Protein AF-A0A7J5EH58-F1 (afdb_monomer)

Radius of gyration: 28.72 Å; Cα contacts (8 Å, |Δi|>4): 2; chains: 1; bounding box: 45×22×88 Å

Foldseek 3Di:
DPPDPDDDPDPVRVVVVVVVVVVVVVVVVVVVVCVVVVVVVVVPPDDPPPPPPDDPDDDDD

Structure (mmCIF, N/CA/C/O backbone):
data_AF-A0A7J5EH58-F1
#
_entry.id   AF-A0A7J5EH58-F1
#
loop_
_atom_site.group_PDB
_atom_site.id
_atom_site.type_symbol
_atom_site.label_atom_id
_atom_site.label_alt_id
_atom_site.label_comp_id
_atom_site.label_asym_id
_atom_site.label_entity_id
_atom_site.label_seq_id
_atom_site.pdbx_PDB_ins_code
_atom_site.Cartn_x
_atom_site.Cartn_y
_atom_site.Cartn_z
_atom_site.occupancy
_atom_site.B_iso_or_equiv
_atom_site.auth_seq_id
_atom_site.auth_comp_id
_atom_site.auth_asym_id
_atom_site.auth_atom_id
_atom_site.pdbx_PDB_model_num
ATOM 1 N N . MET A 1 1 ? 4.520 12.444 12.979 1.00 47.31 1 MET A N 1
ATOM 2 C CA . MET A 1 1 ? 3.394 11.491 13.068 1.00 47.31 1 MET A CA 1
ATOM 3 C C . MET A 1 1 ? 3.354 10.974 14.490 1.00 47.31 1 MET A C 1
ATOM 5 O O . MET A 1 1 ? 4.388 10.554 14.987 1.00 47.31 1 MET A O 1
ATOM 9 N N . SER A 1 2 ? 2.220 11.139 15.165 1.00 46.72 2 SER A N 1
ATOM 10 C CA . SER A 1 2 ? 2.020 10.791 16.575 1.00 46.72 2 SER A CA 1
ATOM 11 C C . SER A 1 2 ? 2.431 9.332 16.834 1.00 46.72 2 SER A C 1
ATOM 13 O O . SER A 1 2 ? 1.779 8.416 16.345 1.00 46.72 2 SER A O 1
ATOM 15 N N . SER A 1 3 ? 3.549 9.121 17.532 1.00 60.41 3 SER A N 1
ATOM 16 C CA . SER A 1 3 ? 4.234 7.832 17.717 1.00 60.41 3 SER A CA 1
ATOM 17 C C . SER A 1 3 ? 3.643 6.994 18.856 1.00 60.41 3 SER A C 1
ATOM 19 O O . SER A 1 3 ? 4.376 6.353 19.608 1.00 60.41 3 SER A O 1
ATOM 21 N N . PHE A 1 4 ? 2.324 7.047 19.043 1.00 71.38 4 PHE A N 1
ATOM 22 C CA . PHE A 1 4 ? 1.672 6.245 20.074 1.00 71.38 4 PHE A CA 1
ATOM 23 C C . PHE A 1 4 ? 1.529 4.804 19.573 1.00 71.38 4 PHE A C 1
ATOM 25 O O . PHE A 1 4 ? 1.055 4.607 18.450 1.00 71.38 4 PHE A O 1
ATOM 32 N N . PRO A 1 5 ? 1.917 3.795 20.376 1.00 78.31 5 PRO A N 1
ATOM 33 C CA . PRO A 1 5 ? 1.687 2.399 20.036 1.00 78.31 5 PRO A CA 1
ATOM 34 C C . PRO A 1 5 ? 0.192 2.175 19.819 1.00 78.31 5 PRO A C 1
ATOM 36 O O . PRO A 1 5 ? -0.623 2.449 20.702 1.00 78.31 5 PRO A O 1
ATOM 39 N N . ARG A 1 6 ? -0.176 1.714 18.626 1.00 82.19 6 ARG A N 1
ATOM 40 C CA . ARG A 1 6 ? -1.569 1.425 18.294 1.00 82.19 6 ARG A CA 1
ATOM 41 C C . ARG A 1 6 ? -1.961 0.126 18.993 1.00 82.19 6 ARG A C 1
ATOM 43 O O . ARG A 1 6 ? -1.328 -0.905 18.779 1.00 82.19 6 ARG A O 1
ATOM 50 N N . VAL A 1 7 ? -2.959 0.190 19.871 1.00 88.19 7 VAL A N 1
ATOM 51 C CA . VAL A 1 7 ? -3.487 -0.989 20.566 1.00 88.19 7 VAL A CA 1
ATOM 52 C C . VAL A 1 7 ? -4.627 -1.551 19.730 1.00 88.19 7 VAL A C 1
ATOM 54 O O . VAL A 1 7 ? -5.661 -0.903 19.587 1.00 88.19 7 VAL A O 1
ATOM 57 N N . TYR A 1 8 ? -4.424 -2.742 19.174 1.00 90.94 8 TYR A N 1
ATOM 58 C CA . TYR A 1 8 ? -5.442 -3.452 18.406 1.00 90.94 8 TYR A CA 1
ATOM 59 C C . TYR A 1 8 ? -6.399 -4.181 19.348 1.00 90.94 8 TYR A C 1
ATOM 61 O O . TYR A 1 8 ? -5.970 -4.827 20.306 1.00 90.94 8 TYR A O 1
ATOM 69 N N . THR A 1 9 ? -7.697 -4.100 19.071 1.00 91.94 9 THR A N 1
ATOM 70 C CA . THR A 1 9 ? -8.735 -4.724 19.906 1.00 91.94 9 THR A CA 1
ATOM 71 C C . THR A 1 9 ? -9.038 -6.166 19.496 1.00 91.94 9 THR A C 1
ATOM 73 O O . THR A 1 9 ? -9.641 -6.916 20.262 1.00 91.94 9 THR A O 1
ATOM 76 N N . SER A 1 10 ? -8.600 -6.582 18.301 1.00 95.19 10 SER A N 1
ATOM 77 C CA . SER A 1 10 ? -8.733 -7.954 17.799 1.00 95.19 10 SER A CA 1
ATOM 78 C C . SER A 1 10 ? -7.657 -8.307 16.765 1.00 95.19 10 SER A C 1
ATOM 80 O O . SER A 1 10 ? -7.082 -7.427 16.122 1.00 95.19 10 SER A O 1
ATOM 82 N N . PHE A 1 11 ? -7.430 -9.609 16.548 1.00 93.06 11 PHE A N 1
ATOM 83 C CA . PHE A 1 11 ? -6.513 -10.087 15.506 1.00 93.06 11 PHE A CA 1
ATOM 84 C C . PHE A 1 11 ? -6.955 -9.656 14.101 1.00 93.06 11 PHE A C 1
ATOM 86 O O . PHE A 1 11 ?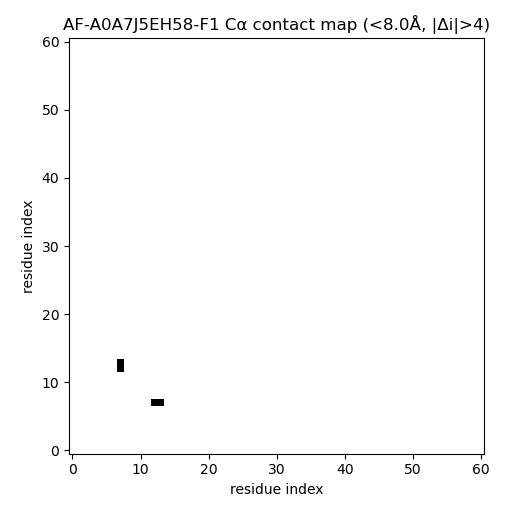 -6.129 -9.232 13.305 1.00 93.06 11 PHE A O 1
ATOM 93 N N . SER A 1 12 ? -8.257 -9.684 13.802 1.00 94.94 12 SER A N 1
ATOM 94 C CA . SER A 1 12 ? -8.776 -9.297 12.482 1.00 94.94 12 SER A CA 1
ATOM 95 C C . SER A 1 12 ? -8.634 -7.804 12.173 1.00 94.94 12 SER A C 1
ATOM 97 O O . SER A 1 12 ? -8.674 -7.414 11.006 1.00 94.94 12 SER A O 1
ATOM 99 N N . GLU A 1 13 ? -8.549 -6.955 13.199 1.00 92.19 13 GLU A N 1
ATOM 100 C CA . GLU A 1 13 ? -8.244 -5.529 13.048 1.00 92.19 13 GLU A CA 1
ATOM 101 C C . GLU A 1 13 ? -6.766 -5.341 12.690 1.00 92.19 13 GLU A C 1
ATOM 103 O O . GLU A 1 13 ? -6.455 -4.689 11.694 1.00 92.19 13 GLU A O 1
ATOM 108 N N . PHE A 1 14 ? -5.882 -5.993 13.451 1.00 93.75 14 PHE A N 1
ATOM 109 C CA . PHE A 1 14 ? -4.445 -6.031 13.191 1.00 93.75 14 PHE A CA 1
ATOM 110 C C . PHE A 1 14 ? -4.135 -6.552 11.783 1.00 93.75 14 PHE A C 1
ATOM 112 O O . PHE A 1 14 ? -3.471 -5.877 11.005 1.00 93.75 14 PHE A O 1
ATOM 119 N N . GLU A 1 15 ? -4.678 -7.713 11.422 1.00 93.69 15 GLU A N 1
ATOM 120 C CA . GLU A 1 15 ? -4.429 -8.382 10.144 1.00 93.69 15 GLU A CA 1
ATOM 121 C C . GLU A 1 15 ? -4.782 -7.489 8.948 1.00 93.69 15 GLU A C 1
ATOM 123 O O . GLU A 1 15 ? -3.993 -7.352 8.016 1.00 93.69 15 GLU A O 1
ATOM 128 N N . ARG A 1 16 ? -5.932 -6.805 8.989 1.00 93.31 16 ARG A N 1
ATOM 129 C CA . ARG A 1 16 ? -6.340 -5.881 7.919 1.00 93.31 16 ARG A CA 1
ATOM 130 C C . ARG A 1 16 ? -5.422 -4.671 7.801 1.00 93.31 16 ARG A C 1
ATOM 132 O O . ARG A 1 16 ? -5.189 -4.196 6.691 1.00 93.31 16 ARG A O 1
ATOM 139 N N . GLU A 1 17 ? -4.971 -4.121 8.925 1.00 89.69 17 GLU A N 1
ATOM 140 C CA . GLU A 1 17 ? -4.101 -2.946 8.919 1.00 89.69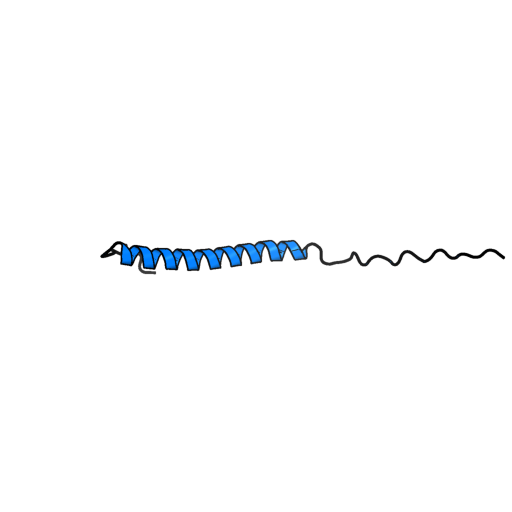 17 GLU A CA 1
ATOM 141 C C . GLU A 1 17 ? -2.681 -3.301 8.461 1.00 89.69 17 GLU A C 1
ATOM 143 O O . GLU A 1 17 ? -2.120 -2.584 7.633 1.00 89.69 17 GLU A O 1
ATOM 148 N N . GLU A 1 18 ? -2.127 -4.423 8.918 1.00 89.62 18 GLU A N 1
ATOM 149 C CA . GLU A 1 18 ? -0.801 -4.877 8.492 1.00 89.62 18 GLU A CA 1
ATOM 150 C C . GLU A 1 18 ? -0.778 -5.314 7.021 1.00 89.62 18 GLU A C 1
ATOM 152 O O . GLU A 1 18 ? 0.155 -4.952 6.308 1.00 89.62 18 GLU A O 1
ATOM 157 N N . LEU A 1 19 ? -1.824 -5.981 6.515 1.00 89.12 19 LEU A N 1
ATOM 158 C CA . LEU A 1 19 ? -1.927 -6.300 5.083 1.00 89.12 19 LEU A CA 1
ATOM 159 C C . LEU A 1 19 ? -1.917 -5.035 4.212 1.00 89.12 19 LEU A C 1
ATOM 161 O O . LEU A 1 19 ? -1.160 -4.959 3.250 1.00 89.12 19 LEU A O 1
ATOM 165 N N . ARG A 1 20 ? -2.666 -3.990 4.593 1.00 87.31 20 ARG A N 1
ATOM 166 C CA . ARG A 1 20 ? -2.650 -2.707 3.863 1.00 87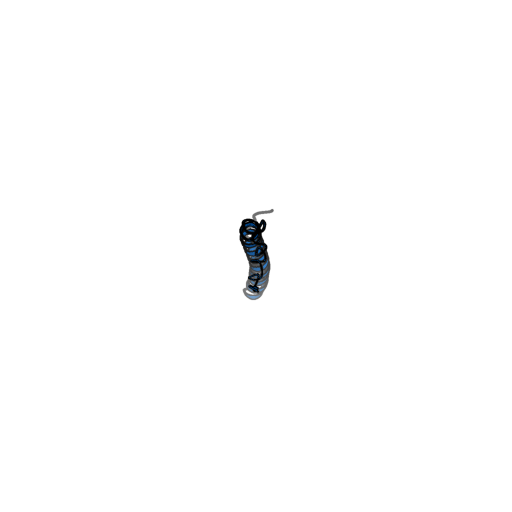.31 20 ARG A CA 1
ATOM 167 C C . ARG A 1 20 ? -1.283 -2.022 3.889 1.00 87.31 20 ARG A C 1
ATOM 169 O O . ARG A 1 20 ? -0.905 -1.377 2.913 1.00 87.31 20 ARG A O 1
ATOM 176 N N . LYS A 1 21 ? -0.552 -2.121 5.005 1.00 85.56 21 LYS A N 1
ATOM 177 C CA . LYS A 1 21 ? 0.816 -1.590 5.105 1.00 85.56 21 LYS A CA 1
ATOM 178 C C . LYS A 1 21 ? 1.768 -2.350 4.183 1.00 85.56 21 LYS A C 1
ATOM 180 O O . LYS A 1 21 ? 2.585 -1.711 3.526 1.00 85.56 21 LYS A O 1
ATOM 185 N N . LEU A 1 22 ? 1.647 -3.678 4.112 1.00 81.25 22 LEU A N 1
ATOM 186 C CA . LEU A 1 22 ? 2.443 -4.505 3.203 1.00 81.25 22 LEU A CA 1
ATOM 187 C C . LEU A 1 22 ? 2.170 -4.163 1.736 1.00 81.25 22 LEU A C 1
ATOM 189 O O . LEU A 1 22 ? 3.127 -3.998 0.983 1.00 81.25 22 LEU A O 1
ATOM 193 N N . ASP A 1 23 ? 0.905 -3.969 1.355 1.00 78.25 23 ASP A N 1
ATOM 194 C CA . ASP A 1 23 ? 0.538 -3.561 -0.007 1.00 78.25 23 ASP A CA 1
ATOM 195 C C . ASP A 1 23 ? 1.188 -2.219 -0.384 1.00 78.25 23 ASP A C 1
ATOM 197 O O . ASP A 1 23 ? 1.815 -2.097 -1.436 1.00 78.25 23 ASP A O 1
ATOM 201 N N . SER A 1 24 ? 1.115 -1.224 0.510 1.00 75.44 24 SER A N 1
ATOM 202 C CA . SER A 1 24 ? 1.738 0.091 0.299 1.00 75.44 24 SER A CA 1
ATOM 203 C C . SER A 1 24 ? 3.270 0.042 0.266 1.00 75.44 24 SER A C 1
ATOM 205 O O . SER A 1 24 ? 3.900 0.868 -0.397 1.00 75.44 24 SER A O 1
ATOM 207 N N . LEU A 1 25 ? 3.887 -0.875 1.012 1.00 75.44 25 LEU A N 1
ATOM 208 C CA . LEU A 1 25 ? 5.336 -1.055 1.001 1.00 75.44 25 LEU A CA 1
ATOM 209 C C . LEU A 1 25 ? 5.788 -1.729 -0.298 1.00 75.44 25 LEU A C 1
ATOM 211 O O . LEU A 1 25 ? 6.786 -1.321 -0.884 1.00 75.44 25 LEU A O 1
ATOM 215 N N . HIS A 1 26 ? 5.042 -2.728 -0.770 1.00 72.06 26 HIS A N 1
ATOM 216 C CA . HIS A 1 26 ? 5.350 -3.441 -2.005 1.00 72.06 26 HIS A CA 1
ATOM 217 C C . HIS A 1 26 ? 5.316 -2.515 -3.229 1.00 72.06 26 HIS A C 1
ATOM 219 O O . HIS A 1 26 ? 6.192 -2.614 -4.092 1.00 72.06 26 HIS A O 1
ATOM 225 N N . THR A 1 27 ? 4.359 -1.581 -3.295 1.00 69.88 27 THR A N 1
ATOM 226 C CA . THR A 1 27 ? 4.328 -0.559 -4.355 1.00 69.88 27 THR A CA 1
ATOM 227 C C . THR A 1 27 ? 5.548 0.354 -4.278 1.00 69.88 27 THR A C 1
ATOM 229 O O . THR A 1 27 ? 6.260 0.495 -5.262 1.00 69.88 27 THR A O 1
ATOM 232 N N . SER A 1 28 ? 5.884 0.858 -3.085 1.00 70.88 28 SER A N 1
ATOM 233 C CA . SER A 1 28 ? 7.060 1.720 -2.898 1.00 70.88 28 SER A CA 1
ATOM 234 C C . SER A 1 28 ? 8.380 1.030 -3.258 1.00 70.88 28 SER A C 1
ATOM 236 O O . SER A 1 28 ? 9.277 1.685 -3.778 1.00 70.88 28 SER A O 1
ATOM 238 N N . VAL A 1 29 ? 8.530 -0.266 -2.971 1.00 72.38 29 VAL A N 1
ATOM 239 C CA . VAL A 1 29 ? 9.742 -1.022 -3.327 1.00 72.38 29 VAL A CA 1
ATOM 240 C C . VAL A 1 29 ? 9.806 -1.275 -4.830 1.00 72.38 29 VAL A C 1
ATOM 242 O O . VAL A 1 29 ? 10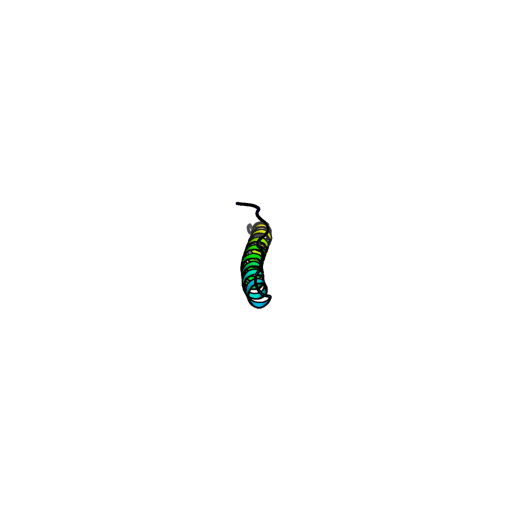.885 -1.170 -5.403 1.00 72.38 29 VAL A O 1
ATOM 245 N N . SER A 1 30 ? 8.676 -1.582 -5.469 1.00 73.38 30 SER A N 1
ATOM 246 C CA . SER A 1 30 ? 8.616 -1.780 -6.923 1.00 73.38 30 SER A CA 1
ATOM 247 C C . SER A 1 30 ? 9.008 -0.501 -7.665 1.00 73.38 30 SER A C 1
ATOM 249 O O . SER A 1 30 ? 9.863 -0.563 -8.545 1.00 73.38 30 SER A O 1
ATOM 251 N N . ASP A 1 31 ? 8.484 0.648 -7.230 1.00 74.56 31 ASP A N 1
ATOM 252 C CA . ASP A 1 31 ? 8.815 1.959 -7.796 1.00 74.56 31 ASP A CA 1
ATOM 253 C C . ASP A 1 31 ? 10.307 2.298 -7.594 1.00 74.56 31 ASP A C 1
ATOM 255 O O . ASP A 1 31 ? 10.984 2.725 -8.526 1.00 74.56 31 ASP A O 1
ATOM 259 N N . MET A 1 32 ? 10.865 2.035 -6.402 1.00 78.12 32 MET A N 1
ATOM 260 C CA . MET A 1 32 ? 12.299 2.236 -6.129 1.00 78.12 32 MET A CA 1
ATOM 261 C C . MET A 1 32 ? 13.205 1.316 -6.960 1.00 78.12 32 MET A C 1
ATOM 263 O O . MET A 1 32 ? 14.306 1.704 -7.348 1.00 78.12 32 MET A O 1
ATOM 267 N N . VAL A 1 33 ? 12.784 0.070 -7.189 1.00 80.12 33 VAL A N 1
ATOM 268 C CA . VAL A 1 33 ? 13.511 -0.880 -8.040 1.00 80.12 33 VAL A CA 1
ATOM 269 C C . VAL A 1 33 ? 13.484 -0.387 -9.485 1.00 80.12 33 VAL A C 1
ATOM 271 O O . VAL A 1 33 ? 14.539 -0.309 -10.110 1.00 80.12 33 VAL A O 1
ATOM 274 N N . GLU A 1 34 ? 12.316 -0.001 -9.997 1.00 77.00 34 GLU A N 1
ATOM 275 C CA . GLU A 1 34 ? 12.173 0.550 -11.345 1.00 77.00 34 GLU A CA 1
ATOM 276 C C . GLU A 1 34 ? 13.045 1.797 -11.546 1.00 77.00 34 GLU A C 1
ATOM 278 O O . GLU A 1 34 ? 13.800 1.848 -12.515 1.00 77.00 34 GLU A O 1
ATOM 283 N N . GLU A 1 35 ? 13.043 2.740 -10.600 1.00 70.44 35 GLU A N 1
ATOM 284 C CA . GLU A 1 35 ? 13.887 3.941 -10.634 1.00 70.44 35 GLU A CA 1
ATOM 285 C C . GLU A 1 35 ? 15.378 3.583 -10.770 1.00 70.44 35 GLU A C 1
ATOM 287 O O . GLU A 1 35 ? 16.049 4.043 -11.695 1.00 70.44 35 GLU A O 1
ATOM 292 N N . ARG A 1 36 ? 15.894 2.672 -9.935 1.00 72.50 36 ARG A N 1
ATOM 293 C CA . ARG A 1 36 ? 17.319 2.288 -9.946 1.00 72.50 36 ARG A CA 1
ATOM 294 C C . ARG A 1 36 ? 17.746 1.589 -11.230 1.00 72.50 36 ARG A C 1
ATOM 296 O O . ARG A 1 36 ? 18.835 1.846 -11.734 1.00 72.50 36 ARG A O 1
ATOM 303 N N . PHE A 1 37 ? 16.899 0.715 -11.762 1.00 69.31 37 PHE A N 1
ATOM 304 C CA . PHE A 1 37 ? 17.196 0.027 -13.018 1.00 69.31 37 PHE A CA 1
ATOM 305 C C . PHE A 1 37 ? 16.923 0.900 -14.253 1.00 69.31 37 PHE A C 1
ATOM 307 O O . PHE A 1 37 ? 17.490 0.637 -15.313 1.00 69.31 37 PHE A O 1
ATOM 314 N N . SER A 1 38 ? 16.109 1.954 -14.134 1.00 66.38 38 SER A N 1
ATOM 315 C CA . SER A 1 38 ? 15.897 2.933 -15.206 1.00 66.38 38 SER A CA 1
ATOM 316 C C . SER A 1 38 ? 17.102 3.860 -15.410 1.00 66.38 38 SER A C 1
ATOM 318 O O . SER A 1 38 ? 17.442 4.164 -16.552 1.00 66.38 38 SER A O 1
ATOM 320 N N . GLU A 1 39 ? 17.810 4.232 -14.338 1.00 58.59 39 GLU A N 1
ATOM 321 C CA . GLU A 1 39 ? 19.028 5.056 -14.408 1.00 58.59 39 GLU A CA 1
ATOM 322 C C . GLU A 1 39 ? 20.216 4.305 -15.043 1.00 58.59 39 GLU A C 1
ATOM 324 O O . GLU A 1 39 ? 21.019 4.898 -15.764 1.00 58.59 39 GLU A O 1
ATOM 329 N N . GLU A 1 40 ? 20.322 2.986 -14.844 1.00 53.31 40 GLU A N 1
ATOM 330 C CA . GLU A 1 40 ? 21.396 2.171 -15.436 1.00 53.31 40 GLU A CA 1
ATOM 331 C C . GLU A 1 40 ? 21.211 1.900 -1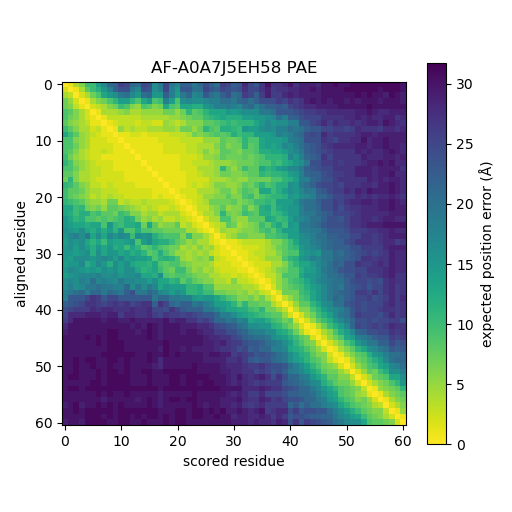6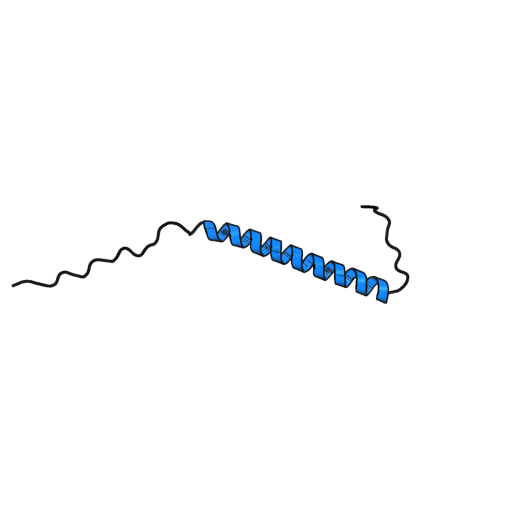.944 1.00 53.31 40 GLU A C 1
ATOM 333 O O . GLU A 1 40 ? 22.183 1.604 -17.643 1.00 53.31 40 GLU A O 1
ATOM 338 N N . LEU A 1 41 ? 19.996 2.054 -17.484 1.00 53.56 41 LEU A N 1
ATOM 339 C CA . LEU A 1 41 ? 19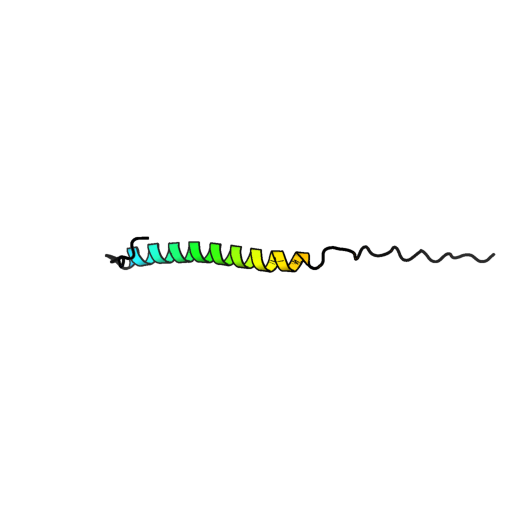.731 1.913 -18.922 1.00 53.56 41 LEU A CA 1
ATOM 340 C C . LEU A 1 41 ? 20.164 3.139 -19.751 1.00 53.56 41 LEU A C 1
ATOM 342 O O . LEU A 1 41 ? 20.305 3.014 -20.970 1.00 53.56 41 LEU A O 1
ATOM 346 N N . ASP A 1 42 ? 20.447 4.291 -19.129 1.00 51.41 42 ASP A N 1
ATOM 347 C CA . ASP A 1 42 ? 20.884 5.509 -19.838 1.00 51.41 42 ASP A CA 1
ATOM 348 C C . ASP A 1 42 ? 22.416 5.592 -20.048 1.00 51.41 42 ASP A C 1
ATOM 350 O O . ASP A 1 42 ? 22.927 6.482 -20.727 1.00 51.41 42 ASP A O 1
ATOM 354 N N . PHE A 1 43 ? 23.186 4.601 -19.572 1.00 51.69 43 PHE A N 1
ATOM 355 C CA . PHE A 1 43 ? 24.627 4.478 -19.870 1.00 51.69 43 PHE A CA 1
ATOM 356 C C . PHE A 1 43 ? 24.944 3.810 -21.226 1.00 51.69 43 PHE A C 1
ATOM 358 O O . PHE A 1 43 ? 26.113 3.600 -21.556 1.00 51.69 43 PHE A O 1
ATOM 365 N N . GLY A 1 44 ? 23.928 3.484 -22.037 1.00 50.47 44 GLY A N 1
ATOM 366 C CA . GLY A 1 44 ? 24.084 2.771 -23.316 1.00 50.47 44 GLY A CA 1
ATOM 367 C C . GLY A 1 44 ? 23.492 3.463 -24.550 1.00 50.47 44 GLY A C 1
ATOM 368 O O . GLY A 1 44 ? 23.430 2.851 -25.614 1.00 50.47 44 GLY A O 1
ATOM 369 N N . GLY A 1 45 ? 23.033 4.713 -24.435 1.00 50.84 45 GLY A N 1
ATOM 370 C CA . GLY A 1 45 ? 22.147 5.338 -25.427 1.00 50.84 45 GLY A CA 1
ATOM 371 C C . GLY A 1 45 ? 22.786 6.167 -26.548 1.00 50.84 45 GLY A C 1
ATOM 372 O O . GLY A 1 45 ? 22.052 6.727 -27.361 1.00 50.84 45 GLY A O 1
ATOM 373 N N . THR A 1 46 ? 24.117 6.282 -26.647 1.00 56.59 46 THR A N 1
ATOM 374 C CA . THR A 1 46 ? 24.759 7.039 -27.742 1.00 56.59 46 THR A CA 1
ATOM 375 C C . THR A 1 46 ? 25.817 6.224 -28.483 1.00 56.59 46 THR A C 1
ATOM 377 O O . THR A 1 46 ? 26.993 6.213 -28.138 1.00 56.59 46 THR A O 1
ATOM 380 N N . GLY A 1 47 ? 25.409 5.618 -29.603 1.00 58.75 47 GLY A N 1
ATOM 381 C CA . GLY A 1 47 ? 26.283 5.622 -30.777 1.00 58.75 47 GLY A CA 1
ATOM 382 C C . GLY A 1 47 ? 26.627 4.309 -31.469 1.00 58.75 47 GLY A C 1
ATOM 383 O O . GLY A 1 47 ? 27.580 4.337 -32.242 1.00 58.75 47 GLY A O 1
ATOM 384 N N . ASP A 1 48 ? 25.878 3.213 -31.315 1.00 60.00 48 ASP A N 1
ATOM 385 C CA . ASP A 1 48 ? 26.071 2.046 -32.198 1.00 60.00 48 ASP A CA 1
ATOM 386 C C . ASP A 1 48 ? 24.984 1.952 -33.277 1.00 60.00 48 ASP A C 1
ATOM 388 O O . ASP A 1 48 ? 24.196 1.013 -33.375 1.00 60.00 48 ASP A O 1
ATOM 392 N N . ALA A 1 49 ? 24.923 2.987 -34.118 1.00 64.50 49 ALA A N 1
ATOM 393 C CA . ALA A 1 49 ? 24.298 2.829 -35.421 1.00 64.50 49 ALA A CA 1
ATOM 394 C C . ALA A 1 49 ? 25.214 1.915 -36.254 1.00 64.50 49 ALA A C 1
ATOM 396 O O . ALA A 1 49 ? 26.375 2.282 -36.474 1.00 64.50 49 ALA A O 1
ATOM 397 N N . PRO A 1 50 ? 24.740 0.766 -36.774 1.00 65.06 50 PRO A N 1
ATOM 398 C CA . PRO A 1 50 ? 25.589 -0.116 -37.554 1.00 65.06 50 PRO A CA 1
ATOM 399 C C . PRO A 1 50 ? 26.012 0.635 -38.815 1.00 65.06 50 PRO A C 1
ATOM 401 O O . PRO A 1 50 ? 25.210 0.870 -39.726 1.00 65.06 50 PRO A O 1
ATOM 404 N N . ARG A 1 51 ? 27.286 1.051 -38.867 1.00 66.31 51 ARG A N 1
ATOM 405 C CA . ARG A 1 51 ? 27.893 1.647 -40.061 1.00 66.31 51 ARG A CA 1
ATOM 406 C C . ARG A 1 51 ? 27.628 0.683 -41.204 1.00 66.31 51 ARG A C 1
ATOM 408 O O . ARG A 1 51 ? 28.154 -0.428 -41.198 1.00 66.31 51 ARG A O 1
ATOM 415 N N . ARG A 1 52 ? 26.786 1.097 -42.159 1.00 64.81 52 ARG A N 1
ATOM 416 C CA . ARG A 1 52 ? 26.463 0.329 -43.364 1.00 64.81 52 ARG A CA 1
ATOM 417 C C . ARG A 1 52 ? 27.771 -0.073 -44.032 1.00 64.81 52 ARG A C 1
ATOM 419 O O . ARG A 1 52 ? 28.388 0.722 -44.739 1.00 64.81 52 ARG A O 1
ATOM 426 N N . ARG A 1 53 ? 28.21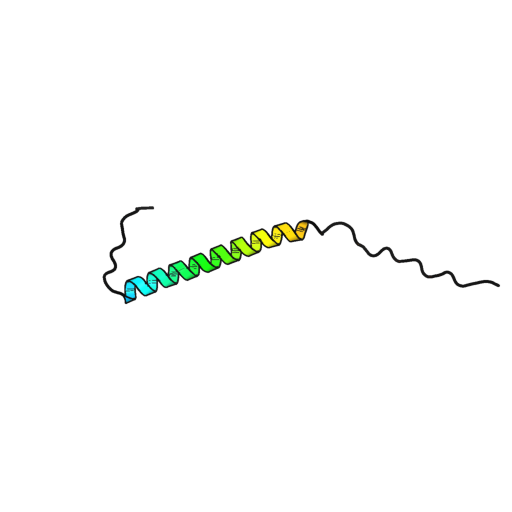7 -1.298 -43.752 1.00 66.12 53 ARG A N 1
ATOM 427 C CA . ARG A 1 53 ? 29.454 -1.862 -44.272 1.00 66.12 53 ARG A CA 1
ATOM 428 C C . ARG A 1 53 ? 29.265 -1.934 -45.778 1.00 66.12 53 ARG A C 1
ATOM 430 O O . ARG A 1 53 ? 28.397 -2.658 -46.263 1.00 66.12 53 ARG A O 1
ATOM 437 N N . GLY A 1 54 ? 29.985 -1.059 -46.477 1.00 62.06 54 GLY A N 1
ATOM 438 C CA . GLY A 1 54 ? 29.820 -0.803 -47.898 1.00 62.06 54 GLY A CA 1
ATOM 439 C C . GLY A 1 54 ? 29.706 -2.100 -48.687 1.00 62.06 54 GLY A C 1
ATOM 440 O O . GLY A 1 54 ? 30.510 -3.018 -48.533 1.00 62.06 54 GLY A O 1
ATOM 441 N N . ARG A 1 55 ? 28.672 -2.164 -49.526 1.00 69.00 55 ARG A N 1
ATOM 442 C CA . ARG A 1 55 ? 28.461 -3.226 -50.508 1.00 69.00 55 ARG A CA 1
ATOM 443 C C . ARG A 1 55 ? 29.771 -3.435 -51.285 1.00 69.00 55 ARG A C 1
ATOM 445 O O . ARG A 1 55 ? 30.319 -2.445 -51.777 1.00 69.00 55 ARG A O 1
ATOM 452 N N . PRO A 1 56 ? 30.285 -4.668 -51.423 1.00 65.56 56 PRO A N 1
ATOM 453 C CA . PRO A 1 56 ? 31.498 -4.891 -52.192 1.00 65.56 56 PRO A CA 1
ATOM 454 C C . PRO A 1 56 ? 31.232 -4.467 -53.638 1.00 65.56 56 PRO A C 1
ATOM 456 O O . PRO A 1 56 ? 30.312 -4.976 -54.284 1.00 65.56 56 PRO A O 1
ATOM 459 N N . ARG A 1 57 ? 32.013 -3.504 -54.139 1.00 67.00 57 ARG A N 1
ATOM 460 C CA . ARG A 1 57 ? 32.015 -3.142 -55.557 1.00 67.00 57 ARG A CA 1
ATOM 461 C C . ARG A 1 57 ? 32.585 -4.329 -56.333 1.00 67.00 57 ARG A C 1
ATOM 463 O O . ARG A 1 57 ? 33.794 -4.474 -56.455 1.00 67.00 57 ARG A O 1
ATOM 470 N N . LYS A 1 58 ? 31.714 -5.209 -56.828 1.00 64.94 58 LYS A N 1
ATOM 471 C CA . LYS A 1 58 ? 32.068 -6.123 -57.917 1.00 64.94 58 LYS A CA 1
ATOM 472 C C . LYS A 1 58 ? 32.087 -5.298 -59.1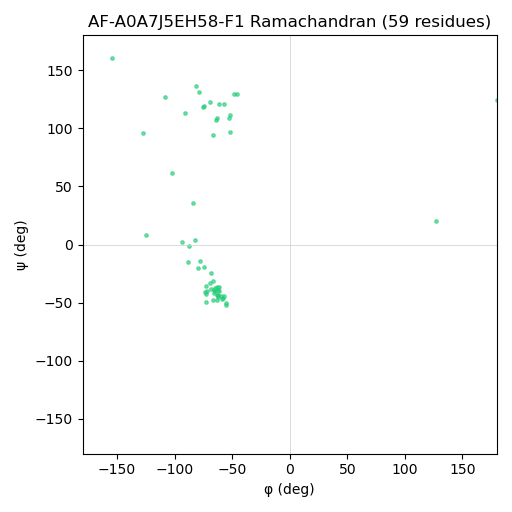98 1.00 64.94 58 LYS A C 1
ATOM 474 O O . LYS A 1 58 ? 31.049 -4.741 -59.517 1.00 64.94 58 LYS A O 1
ATOM 479 N N . HIS A 1 59 ? 33.238 -5.205 -59.862 1.00 58.59 59 HIS A N 1
ATOM 480 C CA . HIS A 1 59 ? 33.404 -5.373 -61.315 1.00 58.59 59 HIS A CA 1
ATOM 481 C C . HIS A 1 59 ? 34.877 -5.187 -61.711 1.00 58.59 59 HIS A C 1
ATOM 483 O O . HIS A 1 59 ? 35.430 -4.113 -61.488 1.00 58.59 59 HIS A O 1
ATOM 489 N N . PRO A 1 60 ? 35.475 -6.183 -62.381 1.00 67.25 60 PRO A N 1
ATOM 490 C CA . PRO A 1 60 ? 36.464 -5.950 -63.417 1.00 67.25 60 PRO A CA 1
ATOM 491 C C . PRO A 1 60 ? 35.854 -6.292 -64.788 1.00 67.25 60 PRO A C 1
ATOM 493 O O . PRO A 1 60 ? 35.308 -7.383 -64.982 1.00 67.25 60 PRO A O 1
ATOM 496 N N . ARG A 1 61 ? 35.933 -5.354 -65.729 1.00 53.25 61 ARG A N 1
ATOM 497 C CA . ARG A 1 61 ? 36.044 -5.622 -67.165 1.00 53.25 61 ARG A CA 1
ATOM 498 C C . ARG A 1 61 ? 37.077 -4.663 -67.721 1.00 53.25 61 ARG A C 1
ATOM 500 O O . ARG A 1 61 ? 37.018 -3.484 -67.310 1.00 53.25 61 ARG A O 1
#

Sequence (61 aa):
MSSFPRVYTSFSEFEREELRKLDSLHTSVSDMVEERFSEELDFGGTGDAPRRRGRPRKHPR

pLDDT: mean 72.0, std 13.85, range [46.72, 95.19]

Mean predicted aligned error: 17.18 Å

Solvent-accessible surface area (backbone atoms only — not comparable to full-atom values): 4144 Å² total; per-residue (Å²): 127,89,86,66,86,82,82,68,94,45,70,73,58,44,52,56,54,53,52,53,50,50,55,57,47,53,52,55,51,51,53,53,50,50,52,60,59,54,62,64,60,66,81,71,77,82,79,86,71,80,73,79,74,72,78,81,84,82,80,89,132

Secondary structure (DSSP, 8-state):
---PPP--SSHHHHHHHHHHHHHHHHHHHHHHHHHHHHHHGGGG-S---------------